Protein 4QUC (pdb70)

Organism: Drosophila melanogaster (NCBI:txid7227)

Nearest PDB structures (foldseek):
  4quc-assembly1_A  TM=1.018E+00  e=2.256E-09  Drosophila melanogaster
  4u68-assembly1_A-2  TM=9.700E-01  e=9.826E-09  Drosophila melanogaster
  4quf-assembly1_B  TM=9.579E-01  e=9.826E-09  Drosophila melanogaster
  4u68-assembly2_C  TM=9.603E-01  e=2.465E-08  Drosophila melanogaster
  7m5u-assembly1_A  TM=9.624E-01  e=3.511E-04  Homo sapiens

Solvent-accessible surface area: 4228 Å² total; per-residue (Å²): 176,147,103,20,81,119,5,68,11,72,99,131,56,150,60,152,27,30,0,39,0,32,23,53,79,61,79,92,152,62,35,56,87,44,39,51,108,98,12,57,143,17,117,150,45,8,57,70,30,73,70,83,84,190,169,161

GO terms:
  GO:0000792 heterochromatin (C, IDA)
  GO:0005634 nucleus (C, IDA)
  GO:0003682 chromatin binding (F, IDA)
  GO:0140543 positive regulation of piRNA transcription (P, IDA)
  GO:0045944 positive regulation of transcription by RNA polymerase II (P, IMP)
  GO:1905382 positive regulation of snRNA transcription by RNA polymerase II (P, IMP)
  GO:0140541 piRNA transcription (P, IMP)
  GO:0140543 positive regulation of piRNA transcription (P, IMP)
  GO:0030381 chorion-containing eggshell pattern formation (P, IMP)
  GO:0005515 protein binding (F, IPI)
  GO:0005634 nucleus (C, EXP)
  GO:0005694 chromosome (C, EXP)

B-factor: mean 40.64, std 15.72, range [20.49, 135.4]

Foldseek 3Di:
DFAFDAWDDWDDDVRFIWTWTDTPPDDPVPIDIGGPVPNPPPVVRVVVVVVVVVVD

CATH classification: 2.40.50.40

Radius of gyration: 10.92 Å; Cα contacts (8 Å, |Δi|>4): 75; chains: 1; bounding box: 28×23×26 Å

Secondary structure (DSSP, 8-state):
---EEEEEEEEEETTEEEEEEEETTS-GGG-EEEEGGGS-S-HHHHHHHHHHHHH-

Sequence (56 aa):
EYVVEKILGKRFVNGRPQVLVKWSGFPNENNTWEPLENVGNCMKLVSDFESEVFRL

InterPro domains:
  IPR000953 Chromo/chromo shadow domain [PS50013] (24-74)
  IPR000953 Chromo/chromo shadow domain [SM00298] (23-76)
  IPR008251 Chromo shadow domain [PF01393] (359-411)
  IPR016197 Chromo-like domain superfamily [SSF54160] (18-76)
  IPR016197 Chromo-like domain superfamily [SSF54160] (354-416)
  IPR023780 Chromo domain [PF00385] (24-73)
  IPR049558 Rhino, chromodomain [cd18630] (23-73)
  IPR051219 Heterochromatin-associated chromo domain-containing protein [PTHR22812] (19-408)

Structure (mmCIF, N/CA/C/O backbone):
data_4QUC
#
_entry.id   4QUC
#
_cell.length_a   36.480
_cell.length_b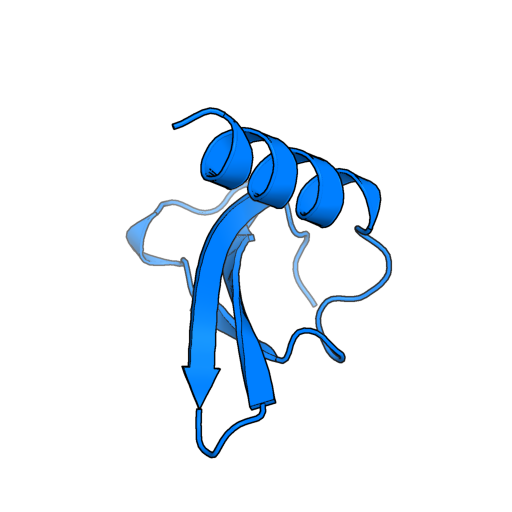   36.480
_cell.length_c   76.115
_cell.angle_alpha   90.00
_cell.angle_beta   90.00
_cell.angle_gamma   120.00
#
_symmetry.space_group_name_H-M   'P 32 2 1'
#
loop_
_entity.id
_entity.type
_entity.pdbx_description
1 polymer RE36324p
2 water water
#
loop_
_atom_site.group_PDB
_atom_site.id
_atom_site.type_symbol
_atom_site.label_atom_id
_atom_site.label_alt_id
_atom_site.label_comp_id
_atom_site.label_asym_id
_atom_site.label_entity_id
_atom_site.label_seq_id
_atom_site.pdbx_PDB_ins_code
_atom_site.Cartn_x
_atom_site.Cartn_y
_atom_site.Cartn_z
_atom_site.occupancy
_atom_site.B_iso_or_equiv
_atom_site.auth_seq_id
_atom_site.auth_comp_id
_atom_site.auth_asym_id
_atom_site.auth_atom_id
_atom_site.pdbx_PDB_model_num
ATOM 1 N N . GLU A 1 6 ? -27.068 74.962 19.265 1.00 86.58 23 GLU A N 1
ATOM 2 C CA . GLU A 1 6 ? -25.849 75.770 19.260 1.00 81.77 23 GLU A CA 1
ATOM 3 C C . GLU A 1 6 ? -25.699 76.563 17.949 1.00 74.70 23 GLU A C 1
ATOM 4 O O . GLU A 1 6 ? -26.682 76.805 17.250 1.00 77.51 23 GLU A O 1
ATOM 10 N N . TYR A 1 7 ? -24.478 76.978 17.625 1.00 50.77 24 TYR A N 1
ATOM 11 C CA . TYR A 1 7 ? -24.230 77.670 16.361 1.00 42.22 24 TYR A CA 1
ATOM 12 C C . TYR A 1 7 ? -23.733 76.695 15.273 1.00 40.30 24 TYR A C 1
ATOM 13 O O . TYR A 1 7 ? -23.611 75.504 15.521 1.00 40.37 24 TYR A O 1
ATOM 22 N N . VAL A 1 8 ? -23.480 77.193 14.066 1.00 30.65 25 VAL A N 1
ATOM 23 C CA . VAL A 1 8 ? -23.206 76.318 12.936 1.00 30.51 25 VAL A CA 1
ATOM 24 C C . VAL A 1 8 ? -21.704 76.325 12.580 1.00 28.66 25 VAL A C 1
ATOM 25 O O . VAL A 1 8 ? -21.107 77.370 12.371 1.00 30.15 25 VAL A O 1
ATOM 29 N N . VAL A 1 9 ? -21.086 75.145 12.519 1.00 28.15 26 VAL A N 1
ATOM 30 C CA . VAL A 1 9 ? -19.696 75.020 12.122 1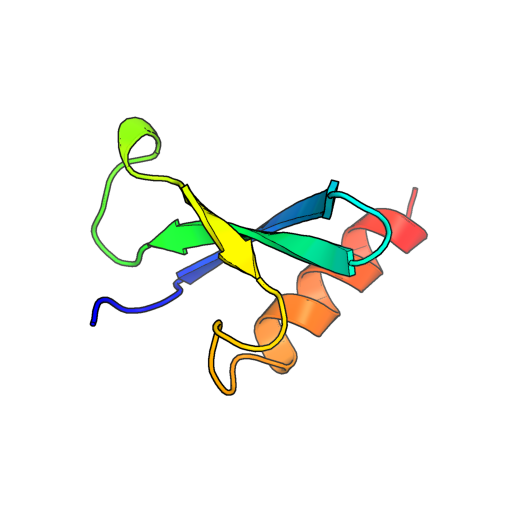.00 28.28 26 VAL A CA 1
ATOM 31 C C . VAL A 1 9 ? -19.546 75.331 10.638 1.00 29.24 26 VAL A C 1
ATOM 32 O O . VAL A 1 9 ? -20.238 74.749 9.811 1.00 33.10 26 VAL A O 1
ATOM 36 N N . GLU A 1 10 ? -18.665 76.264 10.300 1.00 32.14 27 GLU A N 1
ATOM 37 C CA . GLU A 1 10 ? -18.421 76.636 8.898 1.00 30.72 27 GLU A CA 1
ATOM 38 C C . GLU A 1 10 ? -17.163 75.968 8.331 1.00 31.23 27 GLU A C 1
ATOM 39 O O . GLU A 1 10 ? -17.142 75.543 7.175 1.00 32.68 27 GLU A O 1
ATOM 45 N N . LYS A 1 11 ? -16.109 75.912 9.136 1.00 31.02 28 LYS A N 1
ATOM 46 C CA . LYS A 1 11 ? -14.826 75.395 8.681 1.00 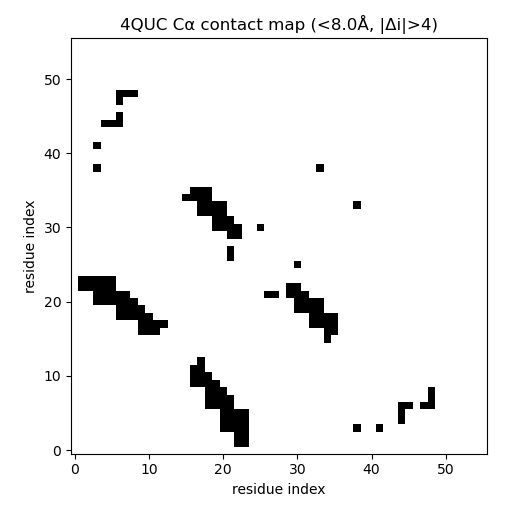33.26 28 LYS A CA 1
ATOM 47 C C . LYS A 1 11 ? -14.012 74.987 9.910 1.00 31.62 28 LYS A C 1
ATOM 48 O O . LYS A 1 11 ? -14.154 75.579 10.995 1.00 29.98 28 LYS A O 1
ATOM 54 N N . ILE A 1 12 ? -13.205 73.944 9.753 1.00 27.51 29 ILE A N 1
ATOM 55 C CA . ILE A 1 12 ? -12.246 73.560 10.777 1.00 29.45 29 ILE A CA 1
ATOM 56 C C . ILE A 1 12 ? -10.886 74.205 10.444 1.00 28.40 29 ILE A C 1
ATOM 57 O O . ILE A 1 12 ? -10.369 74.034 9.333 1.00 30.71 29 ILE A O 1
ATOM 62 N N . LEU A 1 13 ? -10.309 74.928 11.400 1.00 26.45 30 LEU A N 1
ATOM 63 C CA . LEU A 1 13 ? -9.100 75.717 11.142 1.00 28.35 30 LEU A CA 1
ATOM 64 C C . LEU A 1 13 ? -7.868 75.177 11.829 1.00 31.13 30 LEU A C 1
ATOM 65 O O . LEU A 1 13 ? -6.799 75.747 11.685 1.00 30.49 30 LEU A O 1
ATOM 70 N N . GLY A 1 14 ? -8.005 74.108 12.603 1.00 26.98 31 GLY A N 1
ATOM 71 C CA . GLY A 1 14 ? -6.877 73.622 13.360 1.00 27.50 31 GLY A CA 1
ATOM 72 C C . GLY A 1 14 ? -7.238 72.409 14.187 1.00 24.36 31 GLY A C 1
ATOM 73 O O . GLY A 1 14 ? -8.425 72.146 14.426 1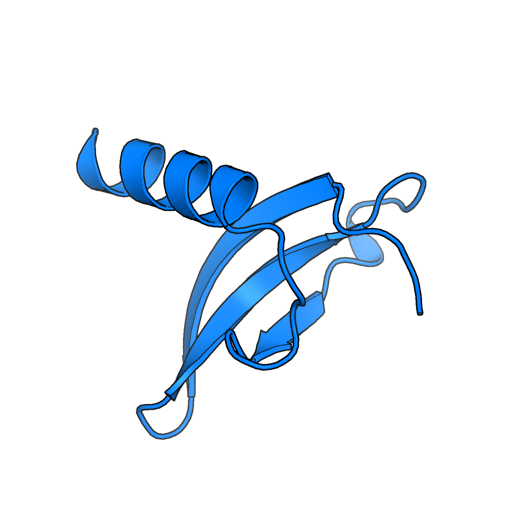.00 26.83 31 GLY A O 1
ATOM 74 N N . LYS A 1 15 ? -6.220 71.685 14.634 1.00 26.64 32 LYS A N 1
ATOM 75 C CA . LYS A 1 15 ? -6.427 70.583 15.543 1.00 29.42 32 LYS A CA 1
ATOM 76 C C . LYS A 1 15 ? -5.385 70.645 16.636 1.00 25.84 32 LYS A C 1
ATOM 77 O O . LYS A 1 15 ? -4.266 71.108 16.402 1.00 27.16 32 LYS A O 1
ATOM 83 N N . ARG A 1 16 ? -5.752 70.184 17.833 1.00 26.18 33 ARG A N 1
ATOM 84 C CA . ARG A 1 16 ? -4.781 70.040 18.923 1.00 26.57 33 ARG A CA 1
ATOM 85 C C . ARG A 1 16 ? -5.220 68.938 19.862 1.00 29.19 33 ARG A C 1
ATOM 86 O O . ARG A 1 16 ? -6.335 68.421 19.731 1.00 28.50 33 ARG A O 1
ATOM 94 N N . PHE A 1 17 ? -4.341 68.548 20.786 1.00 29.15 34 PHE A N 1
ATOM 95 C CA . PHE A 1 17 ? -4.698 67.646 21.885 1.00 27.83 34 PHE A CA 1
ATOM 96 C C . PHE A 1 17 ? -4.650 68.343 23.240 1.00 30.75 34 PHE A C 1
ATOM 97 O O . PHE A 1 17 ? -3.735 69.106 23.540 1.00 29.48 34 PHE A O 1
ATOM 105 N N . VAL A 1 18 ? -5.678 68.114 24.043 1.00 26.29 35 VAL A N 1
ATOM 106 C CA . VAL A 1 18 ? -5.706 68.582 25.410 1.00 27.65 35 VAL A CA 1
ATOM 107 C C . VAL A 1 18 ? -5.868 67.361 26.281 1.00 28.93 35 VAL A C 1
ATOM 108 O O . VAL A 1 18 ? -6.803 66.581 26.078 1.00 28.86 35 VAL A O 1
ATOM 112 N N . ASN A 1 19 ? -4.948 67.166 27.221 1.00 30.02 36 ASN A N 1
ATOM 113 C CA . ASN A 1 19 ? -4.915 65.949 28.023 1.00 31.64 36 ASN A CA 1
ATOM 114 C C . ASN A 1 19 ? -5.102 64.706 27.177 1.00 32.37 36 ASN A C 1
ATOM 115 O O . ASN A 1 19 ? -5.790 63.773 27.577 1.00 32.99 36 ASN A O 1
ATOM 120 N N . GLY A 1 20 ? -4.495 64.729 25.988 1.00 31.21 37 GLY A N 1
ATOM 121 C CA . GLY A 1 20 ? -4.446 63.588 25.100 1.00 31.46 37 GLY A CA 1
ATOM 122 C C . GLY A 1 20 ? -5.687 63.428 24.229 1.00 31.39 37 GLY A C 1
ATOM 123 O O . GLY A 1 20 ? -5.747 62.483 23.444 1.00 35.27 37 GLY A O 1
ATOM 124 N N . ARG A 1 21 ? -6.669 64.322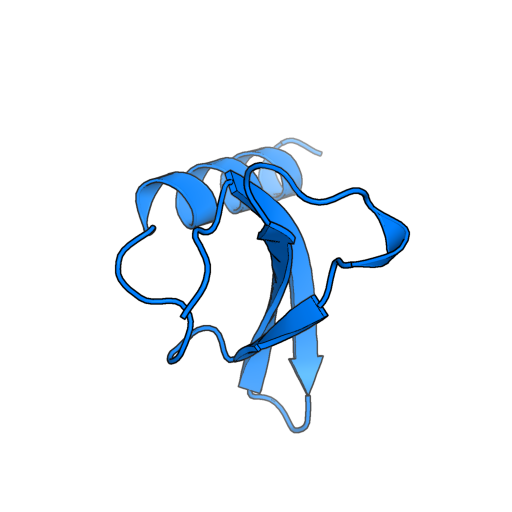 24.361 1.00 28.34 38 ARG A N 1
ATOM 125 C CA . ARG A 1 21 ? -7.934 64.169 23.598 1.00 27.85 38 ARG A CA 1
ATOM 126 C C . ARG A 1 21 ? -7.999 65.219 22.495 1.00 26.38 38 ARG A C 1
ATOM 127 O O . ARG A 1 21 ? -7.625 66.361 22.725 1.00 25.14 38 ARG A O 1
ATOM 135 N N . PRO A 1 22 ? -8.540 64.857 21.315 1.00 27.67 39 PRO A N 1
ATOM 136 C CA . PRO A 1 22 ? -8.483 65.831 20.223 1.00 25.88 39 PRO A CA 1
ATOM 137 C C . PRO A 1 22 ? -9.556 66.924 20.259 1.00 24.52 39 PRO A C 1
ATOM 138 O O . PRO A 1 22 ? -10.731 66.697 20.588 1.00 26.34 39 PRO A O 1
ATOM 142 N N . GLN A 1 23 ? -9.120 68.126 19.913 1.00 24.93 40 GLN A N 1
ATOM 143 C CA . GLN A 1 23 ? -9.998 69.268 19.767 1.00 23.73 40 GLN A CA 1
ATOM 144 C C . GLN A 1 23 ? -9.749 69.911 18.408 1.00 26.53 40 GLN A C 1
ATOM 145 O O . GLN A 1 23 ? -8.656 69.821 17.859 1.00 27.38 40 GLN A O 1
ATOM 151 N N . VAL A 1 24 ? -10.787 70.538 17.868 1.00 26.13 41 VAL A N 1
ATOM 152 C CA . VAL A 1 24 ? -10.692 71.261 16.621 1.00 24.86 41 VAL A CA 1
ATOM 153 C C . VAL A 1 24 ? -10.983 72.738 16.845 1.00 23.03 41 VAL A C 1
ATOM 154 O O . VAL A 1 24 ? -11.845 73.126 17.660 1.00 27.99 41 VAL A O 1
ATOM 158 N N . LEU A 1 25 ? -10.277 73.579 16.112 1.00 23.78 42 LEU A N 1
ATOM 159 C CA . LEU A 1 25 ? -10.546 75.020 16.086 1.00 23.87 42 LEU A CA 1
ATOM 160 C C . LEU A 1 25 ? -11.666 75.364 15.073 1.00 27.42 42 LEU A C 1
ATOM 161 O O . LEU A 1 25 ? -11.513 75.189 13.853 1.00 27.36 42 LEU A O 1
ATOM 166 N N . VAL A 1 26 ? -12.791 75.846 15.574 1.00 27.84 43 VAL A N 1
ATOM 167 C CA . VAL A 1 26 ? -13.960 76.023 14.741 1.00 27.55 43 VAL A CA 1
ATOM 168 C C . VAL A 1 26 ? -14.170 77.476 14.327 1.00 27.94 43 VAL A C 1
ATOM 169 O O . VAL A 1 26 ? -14.147 78.385 15.159 1.00 29.20 43 VAL A O 1
ATOM 173 N N . LYS A 1 27 ? -14.348 77.680 13.028 1.00 29.24 44 LYS A N 1
ATOM 174 C CA . LYS A 1 27 ? -14.855 78.940 12.500 1.00 27.13 44 LYS A CA 1
ATOM 175 C C . LYS A 1 27 ? -16.364 78.800 12.440 1.00 30.45 44 LYS A C 1
ATOM 176 O O . LYS A 1 27 ? -16.893 77.886 11.796 1.00 28.60 44 LYS A O 1
ATOM 182 N N . TRP A 1 28 ? -17.095 79.673 13.129 1.00 25.56 45 TRP A N 1
ATOM 183 C CA . TRP A 1 28 ? -18.549 79.560 13.129 1.00 28.08 45 TRP A CA 1
ATOM 184 C C . TRP A 1 28 ? -19.163 80.303 11.938 1.00 31.67 45 TRP A C 1
ATOM 185 O O . TRP A 1 28 ? -18.757 81.420 11.601 1.00 31.47 45 TRP A O 1
ATOM 196 N N . SER A 1 29 ? -20.138 79.689 11.294 1.00 28.03 46 SER A N 1
ATOM 197 C CA . SER A 1 29 ? -20.816 80.331 10.185 1.00 27.73 46 SER A CA 1
ATOM 198 C C . SER A 1 29 ? -21.429 81.643 10.639 1.00 32.13 46 SER A C 1
ATOM 199 O O . SER A 1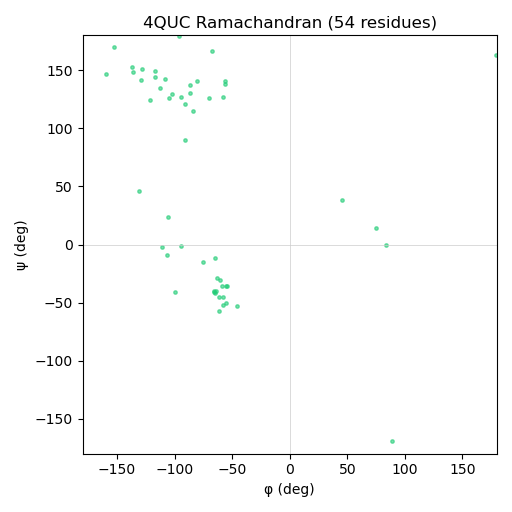 29 ? -22.160 81.679 11.615 1.00 30.91 46 SER A O 1
ATOM 202 N N . GLY A 1 30 ? -21.119 82.719 9.928 1.00 29.97 47 GLY A N 1
ATOM 203 C CA . GLY A 1 30 ? -21.746 83.999 10.210 1.00 32.50 47 GLY A CA 1
ATOM 204 C C . GLY A 1 30 ? -21.212 84.664 11.461 1.00 33.65 47 GLY A C 1
ATOM 205 O O . GLY A 1 30 ? -21.859 85.593 11.954 1.00 36.25 47 GLY A O 1
ATOM 206 N N . PHE A 1 31 ? -20.075 84.1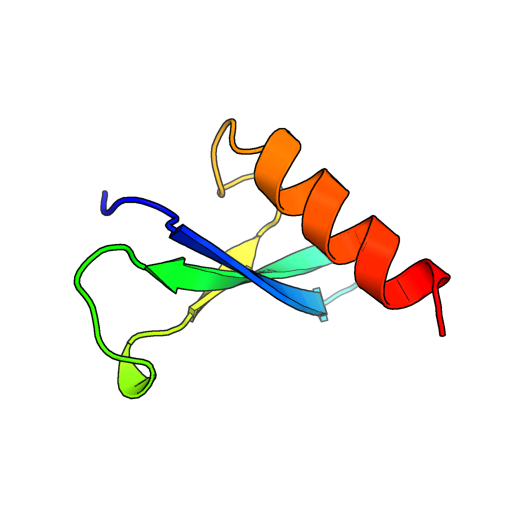89 11.977 1.00 33.64 48 PHE A N 1
ATOM 207 C CA . PHE A 1 31 ? -19.309 84.865 13.027 1.00 36.08 48 PHE A CA 1
ATOM 208 C C . PHE A 1 31 ? -17.946 85.243 12.491 1.00 39.45 48 PHE A C 1
ATOM 209 O O . PHE A 1 31 ? -17.396 84.539 11.651 1.00 41.04 48 PHE A O 1
ATOM 217 N N . PRO A 1 32 ? -17.385 86.348 12.999 1.00 40.71 49 PRO A N 1
ATOM 218 C CA . PRO A 1 32 ? -15.999 86.737 12.748 1.00 44.31 49 PRO A CA 1
ATOM 219 C C . PRO A 1 32 ? -14.998 85.790 13.395 1.00 40.56 49 PRO A C 1
ATOM 220 O O . PRO A 1 32 ? -15.288 84.953 14.269 1.00 39.11 49 PRO A O 1
ATOM 224 N N . ASN A 1 33 ? -13.753 85.932 12.972 1.00 47.20 50 ASN A N 1
ATOM 225 C CA . ASN A 1 33 ? -12.706 85.105 13.521 1.00 40.38 50 ASN A CA 1
ATOM 226 C C . ASN A 1 33 ? -12.476 85.243 15.021 1.00 39.58 50 ASN A C 1
ATOM 227 O O . ASN A 1 33 ? -12.098 84.269 15.654 1.00 41.16 50 ASN A O 1
ATOM 232 N N . GLU A 1 34 ? -12.727 86.413 15.601 1.00 50.28 51 GLU A N 1
ATOM 233 C CA . GLU A 1 34 ? -12.522 86.561 17.049 1.00 56.25 51 GLU A CA 1
ATOM 234 C C . GLU A 1 34 ? -13.484 85.680 17.848 1.00 48.95 51 GLU A C 1
ATOM 235 O O . GLU A 1 34 ? -13.299 85.482 19.057 1.00 51.24 51 GLU A O 1
ATOM 241 N N . ASN A 1 35 ? -14.480 85.121 17.157 1.00 42.57 52 ASN A N 1
ATOM 242 C CA . ASN A 1 35 ? -15.404 84.177 17.762 1.00 39.71 52 ASN A CA 1
ATOM 243 C C . ASN A 1 35 ? -15.041 82.692 17.596 1.00 39.32 52 ASN A C 1
ATOM 244 O O . ASN A 1 35 ? -15.764 81.829 18.113 1.00 38.68 52 ASN A O 1
ATOM 249 N N . ASN A 1 36 ? -13.944 82.386 16.895 1.00 35.83 53 ASN A N 1
ATOM 250 C CA . ASN A 1 36 ? -13.470 81.002 16.807 1.00 35.25 53 ASN A CA 1
ATOM 251 C C . ASN A 1 36 ? -13.214 80.392 18.171 1.00 35.45 53 ASN A C 1
ATOM 252 O O . ASN A 1 36 ? -12.687 81.050 19.058 1.00 40.51 53 ASN A O 1
ATOM 257 N N . THR A 1 37 ? -13.566 79.123 18.328 1.00 33.94 54 THR A N 1
ATOM 258 C CA . THR A 1 37 ? -13.356 78.424 19.596 1.00 33.20 54 THR A CA 1
ATOM 259 C C . THR A 1 37 ? -12.822 77.006 19.392 1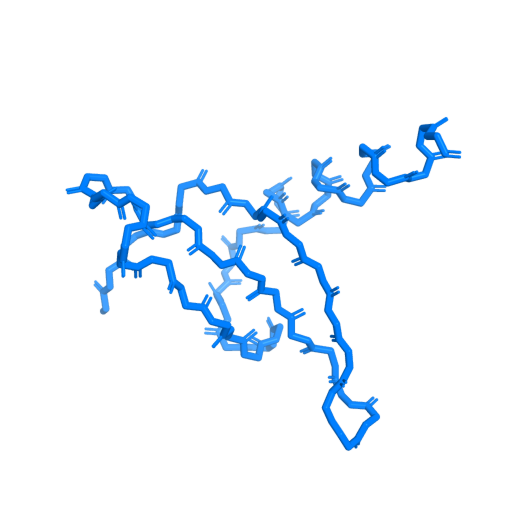.00 32.63 54 THR A C 1
ATOM 260 O O . THR A 1 37 ? -13.050 76.377 18.357 1.00 30.71 54 THR A O 1
ATOM 264 N N . TRP A 1 38 ? -12.092 76.507 20.386 1.00 30.59 55 TRP A N 1
ATOM 265 C CA . TRP A 1 38 ? -11.625 75.151 20.383 1.00 28.26 55 TRP A CA 1
ATOM 266 C C . TRP A 1 38 ? -12.726 74.303 20.973 1.00 28.80 55 TRP A C 1
ATOM 267 O O . TRP A 1 38 ? -13.281 74.640 22.017 1.00 34.48 55 TRP A O 1
ATOM 278 N N . GLU A 1 39 ? -13.075 73.225 20.276 1.00 27.45 56 GLU A N 1
ATOM 279 C CA . GLU A 1 39 ? -14.168 72.334 20.687 1.00 32.56 56 GLU A CA 1
ATOM 280 C C . GLU A 1 39 ? -13.667 70.900 20.688 1.00 33.05 56 GLU A C 1
ATOM 281 O O . GLU A 1 39 ? -12.937 70.514 19.786 1.00 28.74 56 GLU A O 1
ATOM 287 N N . PRO A 1 40 ? -14.098 70.086 21.667 1.00 32.52 57 PRO A N 1
ATOM 288 C CA . PRO A 1 40 ? -13.783 68.652 21.603 1.00 28.16 57 PRO A CA 1
ATOM 289 C C . PRO A 1 40 ? -14.280 68.069 20.313 1.00 28.69 57 PRO A C 1
ATOM 290 O O . PRO A 1 40 ? -15.378 68.405 19.879 1.00 30.40 57 PRO A O 1
ATOM 294 N N . LEU A 1 41 ? -13.479 67.210 19.698 1.00 31.52 58 LEU A N 1
ATOM 295 C CA . LEU A 1 41 ? -13.846 66.593 18.442 1.00 31.04 58 LEU A CA 1
ATOM 296 C C . LEU A 1 41 ? -15.193 65.881 18.566 1.00 35.85 58 LEU A C 1
ATOM 297 O O . LEU A 1 41 ? -16.007 65.891 17.649 1.00 40.32 58 LEU A O 1
ATOM 302 N N . GLU A 1 42 ? -15.448 65.288 19.724 1.00 39.47 59 GLU A N 1
ATOM 303 C CA . GLU A 1 42 ? -16.673 64.509 19.892 1.00 44.24 59 GLU A CA 1
ATOM 304 C C . GLU A 1 42 ? -17.892 65.402 20.054 1.00 47.81 59 GLU A C 1
ATOM 305 O O . GLU A 1 42 ? -19.020 64.948 19.907 1.00 60.10 59 GLU A O 1
ATOM 311 N N . ASN A 1 43 ? -17.671 66.674 20.336 1.00 49.94 60 ASN A N 1
ATOM 312 C CA . ASN A 1 43 ? -18.776 67.584 20.602 1.00 52.68 60 ASN A CA 1
ATOM 313 C C . ASN A 1 43 ? -19.010 68.521 19.442 1.00 56.32 60 ASN A C 1
ATOM 314 O O . ASN A 1 43 ? -19.541 69.620 19.630 1.00 67.15 60 ASN A O 1
ATOM 319 N N . VAL A 1 44 ? -18.603 68.129 18.246 1.00 37.89 61 VAL A N 1
ATOM 320 C CA . VAL A 1 44 ? -18.640 69.108 17.176 1.00 41.37 61 VAL A CA 1
ATOM 321 C C . VAL A 1 44 ? -19.785 68.784 16.243 1.00 48.08 61 VAL A C 1
ATOM 322 O O . VAL A 1 44 ? -20.147 69.580 15.377 1.00 48.72 61 VAL A O 1
ATOM 326 N N . GLY A 1 45 ? -20.380 67.617 16.451 1.00 65.53 62 GLY A N 1
ATOM 327 C CA . GLY A 1 45 ? -21.521 67.200 15.659 1.00 66.13 62 GLY A CA 1
ATOM 328 C C . GLY A 1 45 ? -21.050 66.472 14.423 1.00 67.21 62 GLY A C 1
ATOM 329 O O . GLY A 1 45 ? -19.866 66.129 14.310 1.00 72.44 62 GLY A O 1
ATOM 330 N N . ASN A 1 46 ? -21.965 66.234 13.492 1.00 43.84 63 ASN A N 1
ATOM 331 C CA . ASN A 1 46 ? -21.578 65.623 12.238 1.00 58.21 63 ASN A CA 1
ATOM 332 C C . ASN A 1 46 ? -21.220 66.682 11.208 1.00 55.68 63 ASN A C 1
ATOM 333 O O . ASN A 1 46 ? -22.068 67.159 10.454 1.00 57.41 63 ASN A O 1
ATOM 338 N N . CYS A 1 47 ? -19.946 67.036 11.196 1.00 55.36 64 CYS A N 1
ATOM 339 C CA . CYS A 1 47 ? -19.367 67.866 10.164 1.00 49.32 64 CYS A CA 1
ATOM 340 C C . CYS A 1 47 ? -18.100 67.130 9.730 1.00 43.89 64 CYS A C 1
ATOM 341 O O . CYS A 1 47 ? -17.015 67.716 9.600 1.00 46.14 64 CYS A O 1
ATOM 344 N N . MET A 1 48 ? -18.254 65.826 9.528 1.00 35.84 65 MET A N 1
ATOM 345 C CA . MET A 1 48 ? -17.137 64.965 9.254 1.00 36.15 65 MET A CA 1
ATOM 346 C C . MET A 1 48 ? -16.479 65.363 7.960 1.00 38.22 65 MET A C 1
ATOM 347 O O . MET A 1 48 ? -15.277 65.179 7.803 1.00 34.70 65 MET A O 1
ATOM 352 N N . LYS A 1 49 ? -17.259 65.934 7.050 1.00 36.41 66 LYS A N 1
ATOM 353 C CA . LYS A 1 49 ? -16.729 66.420 5.781 1.00 35.40 66 LYS A CA 1
ATOM 354 C C . LYS A 1 49 ? -15.759 67.564 6.026 1.00 34.77 66 LYS A C 1
ATOM 355 O O . LYS A 1 49 ? -14.681 67.633 5.419 1.00 31.37 66 LYS A O 1
ATOM 361 N N . LEU A 1 50 ? -16.136 68.441 6.941 1.00 32.72 67 LEU A N 1
ATOM 362 C CA . LEU A 1 50 ? -15.307 69.578 7.291 1.00 31.27 67 LEU A CA 1
ATOM 363 C C . LEU A 1 50 ? -14.004 69.123 7.970 1.00 29.53 67 LEU A C 1
ATOM 364 O O . LEU A 1 50 ? -12.911 69.672 7.686 1.00 30.33 67 LEU A O 1
ATOM 369 N N . VAL A 1 51 ? -14.116 68.124 8.849 1.00 31.22 68 VAL A N 1
ATOM 370 C CA . VAL A 1 51 ? -12.951 67.541 9.508 1.00 30.85 68 VAL A CA 1
ATOM 371 C C . VAL A 1 51 ? -12.014 66.919 8.474 1.00 32.14 68 VAL A C 1
ATOM 372 O O . VAL A 1 51 ? -10.785 67.170 8.480 1.00 29.87 68 VAL A O 1
ATOM 376 N N . SER A 1 52 ? -12.606 66.175 7.548 1.00 30.56 69 SER A N 1
ATOM 377 C CA . SER A 1 52 ? -11.869 65.565 6.453 1.00 30.40 69 SER A CA 1
ATOM 378 C C . SER A 1 52 ? -11.115 66.604 5.604 1.00 29.01 69 SER A C 1
ATOM 379 O O . SER A 1 52 ? -9.943 66.419 5.261 1.00 29.94 69 SER A O 1
ATOM 382 N N . ASP A 1 53 ? -11.779 67.704 5.274 1.00 28.40 70 ASP A N 1
ATOM 383 C CA . ASP A 1 53 ? -11.106 68.786 4.562 1.00 29.79 70 ASP A CA 1
ATOM 384 C C . ASP A 1 53 ? -9.867 69.277 5.297 1.00 31.36 70 ASP A C 1
ATOM 385 O O . ASP A 1 53 ? -8.772 69.443 4.705 1.00 32.20 70 ASP A O 1
ATOM 390 N N . PHE A 1 54 ? -10.048 69.558 6.583 1.00 29.16 71 PHE A N 1
ATOM 391 C CA . PHE A 1 54 ? -8.930 70.046 7.354 1.00 29.98 71 PHE A CA 1
ATOM 392 C C . PHE A 1 54 ? -7.761 69.052 7.331 1.00 29.09 71 PHE A C 1
ATOM 393 O O . PHE A 1 54 ? -6.601 69.409 7.017 1.00 31.93 71 PHE A O 1
ATOM 401 N N . GLU A 1 55 ? -8.060 67.804 7.667 1.00 28.16 72 GLU A N 1
ATOM 402 C CA . GLU A 1 55 ? -7.006 66.812 7.761 1.00 29.14 72 GLU A CA 1
ATOM 403 C C . GLU A 1 55 ? -6.263 66.656 6.459 1.00 34.70 72 GLU A C 1
ATOM 404 O O . GLU A 1 55 ? -5.034 66.416 6.463 1.00 33.84 72 GLU A O 1
ATOM 410 N N . SER A 1 56 ? -6.997 66.785 5.352 1.00 31.50 73 SER A N 1
ATOM 411 C CA . SER A 1 56 ? -6.375 66.717 4.023 1.00 33.14 73 SER A CA 1
ATOM 412 C C . SER A 1 56 ? -5.402 67.860 3.810 1.00 37.82 73 SER A C 1
ATOM 413 O O . SER A 1 56 ? -4.324 67.660 3.228 1.00 41.22 73 SER A O 1
ATOM 416 N N . GLU A 1 57 ? -5.780 69.053 4.275 1.00 35.40 74 GLU A N 1
ATOM 417 C CA . GLU A 1 57 ? -4.905 70.205 4.147 1.00 40.74 74 GLU A CA 1
ATOM 418 C C . GLU A 1 57 ? -3.638 70.026 4.992 1.00 37.03 74 GLU A C 1
ATOM 419 O O . GLU A 1 57 ? -2.550 70.372 4.547 1.00 42.62 74 GLU A O 1
ATOM 425 N N . VAL A 1 58 ? -3.766 69.475 6.195 1.00 37.58 75 VAL A N 1
ATOM 426 C CA . VAL A 1 58 ? -2.569 69.204 7.001 1.00 41.95 75 VAL A CA 1
ATOM 427 C C . VAL A 1 58 ? -1.643 68.226 6.287 1.00 42.71 75 VAL A C 1
ATOM 428 O O . VAL A 1 58 ? -0.473 68.534 6.010 1.00 48.53 75 VAL A O 1
ATOM 432 N N . PHE A 1 59 ? -2.188 67.053 5.968 1.00 41.75 76 PHE A N 1
ATOM 433 C CA . PHE A 1 59 ? -1.423 65.995 5.315 1.00 40.28 76 PHE A CA 1
ATOM 434 C C . PHE A 1 59 ? -0.726 66.451 4.008 1.00 45.45 76 PHE A C 1
ATOM 435 O O . PHE A 1 59 ? 0.400 66.017 3.684 1.00 45.46 76 PHE A O 1
ATOM 443 N N . ARG A 1 60 ? -1.407 67.331 3.272 1.00 53.68 77 ARG A N 1
ATOM 444 C CA . ARG A 1 60 ? -0.861 67.965 2.065 1.00 58.28 77 ARG A CA 1
ATOM 445 C C . ARG A 1 60 ? 0.579 68.487 2.288 1.00 65.48 77 ARG A C 1
ATOM 446 O O . ARG A 1 60 ? 1.488 68.135 1.533 1.00 63.56 77 ARG A O 1
ATOM 454 N N . LEU A 1 61 ? 0.787 69.294 3.331 1.00 67.89 78 LEU A N 1
ATOM 455 C CA . LEU A 1 61 ? 2.110 69.831 3.621 1.00 73.30 78 LEU A CA 1
ATOM 456 C C . LEU A 1 61 ? 2.684 69.199 4.885 1.00 76.89 78 LEU A C 1
ATOM 457 O O . LEU A 1 61 ? 3.886 68.943 4.978 1.00 82.37 78 LEU A O 1
#